Protein AF-A0A9X3J3C7-F1 (afdb_monomer)

Organism: NCBI:txid889268

Sequence (57 aa):
MCDPDGDYCYDKFNVCRGIFCGEAGQCVPVDTKPTCVCDPGYTNETYSLYCEPLAAR

Secondary stru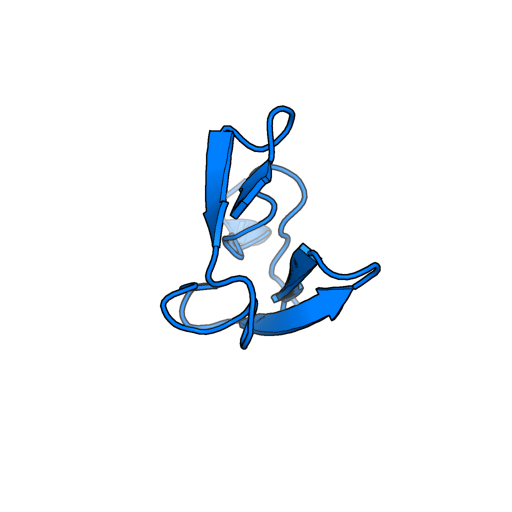cture (DSSP, 8-state):
-EETTTTEE--SS-TTTT----SSEEEEEETTEEEEEEPTTEE-SS-TT--EEGGG-

Mean predicted aligned error: 3.67 Å

Solvent-accessible surface area (backbone atoms only — not comparable to full-atom values): 3408 Å² total; per-residue (Å²): 83,68,43,88,89,72,81,46,72,37,41,85,90,44,38,49,59,91,60,65,14,57,94,49,30,46,64,42,78,50,98,85,35,57,34,37,51,45,39,94,67,35,40,33,86,93,37,60,55,36,37,42,56,58,86,80,107

Nearest PDB structures (foldseek):
  2gd4-assembly2_A  TM=7.456E-01  e=4.683E-01  Homo sapiens
  3kqd-assembly1_L  TM=7.107E-01  e=4.381E-01  Homo sapiens
  8eok-assembly1_L  TM=6.807E-01  e=4.381E-01  Homo sapiens
  8cdd-assembly1_A  TM=5.315E-01  e=4.097E-01  Plasmodium falciparum 3D7
  4zxb-assembly1_E  TM=4.859E-01  e=1.364E+00  Homo sapiens

pLDDT: mean 90.31, std 6.86, range [57.22, 96.12]

Radius of gyration: 11.19 Å; Cα contacts (8 Å, |Δi|>4): 98; chains: 1; bounding box: 27×20×25 Å

InterPro domains:
  IPR000742 EGF-like domain [PS01186] (36-51)
  IPR0007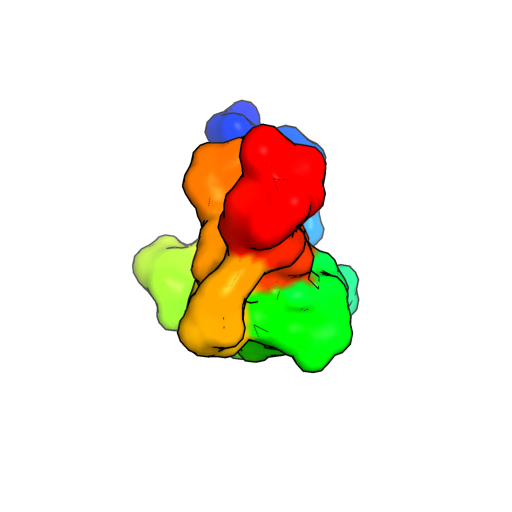42 EGF-like domain [PS50026] (12-52)

Foldseek 3Di:
DADPVQRDDADQVDQCVPQDQDPFWDWDQDPSHTATDGHPQWDCPVHRRYTDGPVVD

Structure (mmCIF, N/CA/C/O backbone):
data_AF-A0A9X3J3C7-F1
#
_entry.id   AF-A0A9X3J3C7-F1
#
loop_
_atom_site.group_PDB
_atom_site.id
_atom_site.type_symbol
_atom_site.label_atom_id
_atom_site.label_alt_id
_atom_site.label_comp_id
_atom_site.label_a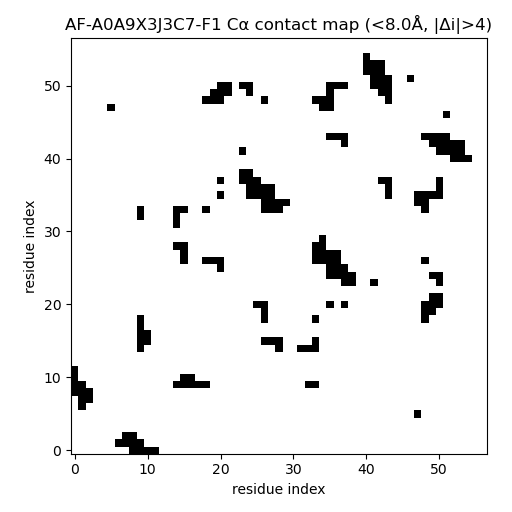sym_id
_atom_site.label_entity_id
_atom_site.label_seq_id
_atom_site.pdbx_PDB_ins_code
_atom_site.Ca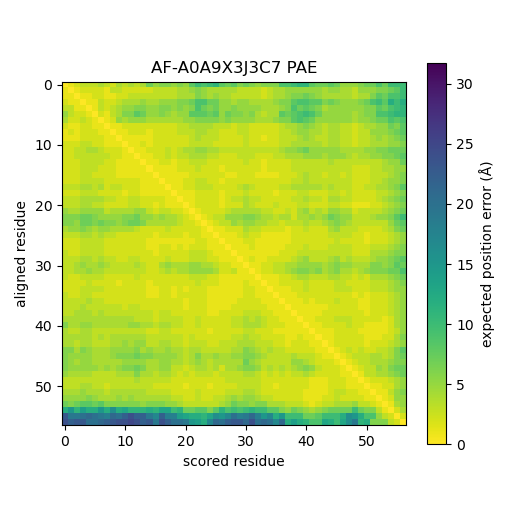rtn_x
_atom_site.Cartn_y
_atom_site.Cartn_z
_atom_site.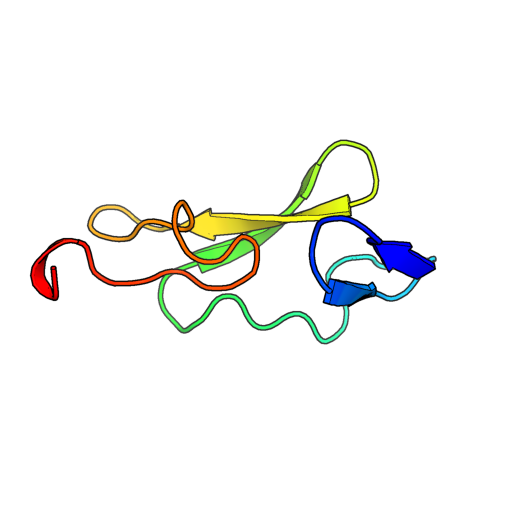occupancy
_atom_site.B_iso_or_equiv
_atom_site.auth_seq_id
_atom_site.auth_comp_id
_atom_site.auth_asym_id
_atom_site.auth_atom_id
_atom_site.pdbx_PDB_model_num
ATOM 1 N N . MET A 1 1 ? 15.268 0.893 -5.870 1.00 90.75 1 MET A N 1
ATOM 2 C CA . MET A 1 1 ? 14.882 2.033 -6.723 1.00 90.75 1 MET A CA 1
ATOM 3 C C . MET A 1 1 ? 14.227 3.056 -5.834 1.00 90.75 1 MET A C 1
ATOM 5 O O . MET A 1 1 ? 13.635 2.646 -4.848 1.00 90.75 1 MET A O 1
ATOM 9 N N . CYS A 1 2 ? 14.386 4.340 -6.123 1.00 91.31 2 CYS A N 1
ATOM 10 C CA . CYS A 1 2 ? 13.762 5.394 -5.331 1.00 91.31 2 CYS A CA 1
ATOM 11 C C . CYS A 1 2 ? 12.757 6.134 -6.202 1.00 91.31 2 CYS A C 1
ATOM 13 O O . CYS A 1 2 ? 13.039 6.386 -7.375 1.00 91.31 2 CYS A O 1
ATOM 15 N N . ASP A 1 3 ? 11.585 6.395 -5.638 1.00 88.50 3 ASP A N 1
ATOM 16 C CA . ASP A 1 3 ? 10.555 7.212 -6.254 1.00 88.50 3 ASP A CA 1
ATOM 17 C C . ASP A 1 3 ? 10.850 8.685 -5.929 1.00 88.50 3 ASP A C 1
ATOM 19 O O . ASP A 1 3 ? 10.830 9.041 -4.749 1.00 88.50 3 ASP A O 1
ATOM 23 N N . PRO A 1 4 ? 11.172 9.527 -6.927 1.00 85.75 4 PRO A N 1
ATOM 24 C CA . PRO A 1 4 ? 11.460 10.938 -6.688 1.00 85.75 4 PRO A CA 1
ATOM 25 C C . PRO A 1 4 ? 10.221 11.744 -6.278 1.00 85.75 4 PRO A C 1
ATOM 27 O O . PRO A 1 4 ? 10.385 12.813 -5.704 1.00 85.75 4 PRO A O 1
ATOM 30 N N . ASP A 1 5 ? 9.010 11.256 -6.565 1.00 85.75 5 ASP A N 1
ATOM 31 C CA . ASP A 1 5 ? 7.754 11.918 -6.197 1.00 85.75 5 ASP A CA 1
ATOM 32 C C . ASP A 1 5 ? 7.278 11.490 -4.799 1.00 85.75 5 ASP A C 1
ATOM 34 O O . ASP A 1 5 ? 6.583 12.233 -4.112 1.00 85.75 5 ASP A O 1
ATOM 38 N N . GLY A 1 6 ? 7.629 10.267 -4.389 1.00 78.88 6 GLY A N 1
ATOM 39 C CA . GLY A 1 6 ? 7.168 9.660 -3.141 1.00 78.88 6 GLY A CA 1
ATOM 40 C C . GLY A 1 6 ? 8.131 9.765 -1.956 1.00 78.88 6 GLY A C 1
ATOM 41 O O . GLY A 1 6 ? 7.763 9.348 -0.861 1.00 78.88 6 GLY A O 1
ATOM 42 N N . ASP A 1 7 ? 9.357 10.257 -2.154 1.00 85.50 7 ASP A N 1
ATOM 43 C CA . ASP A 1 7 ? 10.415 10.308 -1.128 1.00 85.50 7 ASP A CA 1
ATOM 44 C C . ASP A 1 7 ? 10.684 8.952 -0.436 1.00 85.50 7 ASP A C 1
ATOM 46 O O . ASP A 1 7 ? 11.056 8.872 0.737 1.00 85.50 7 ASP A O 1
ATOM 50 N N . TYR A 1 8 ? 10.529 7.848 -1.173 1.00 88.38 8 TYR A N 1
ATOM 51 C CA . TYR A 1 8 ? 10.779 6.501 -0.661 1.00 88.38 8 TYR A CA 1
ATOM 52 C C . TYR A 1 8 ? 11.585 5.648 -1.637 1.00 88.38 8 TYR A C 1
ATOM 54 O O . TYR A 1 8 ? 11.590 5.854 -2.851 1.00 88.38 8 TYR A O 1
ATOM 62 N N . CYS A 1 9 ? 12.249 4.628 -1.098 1.00 92.56 9 CYS A N 1
ATOM 63 C CA . CYS A 1 9 ? 12.953 3.624 -1.882 1.00 92.56 9 CYS A CA 1
ATOM 64 C C . CYS A 1 9 ? 12.364 2.230 -1.648 1.00 92.56 9 CYS A C 1
ATOM 66 O O . CYS A 1 9 ? 11.899 1.911 -0.560 1.00 92.56 9 CYS A O 1
ATOM 68 N N . TYR A 1 10 ? 12.418 1.389 -2.676 1.00 93.75 10 TYR A N 1
ATOM 69 C CA . TYR A 1 10 ? 11.890 0.028 -2.684 1.00 93.75 10 TYR A CA 1
ATOM 70 C C . TYR A 1 10 ? 12.843 -0.944 -3.386 1.00 93.75 10 TYR A C 1
ATOM 72 O O . TYR A 1 10 ? 13.704 -0.556 -4.189 1.00 93.75 10 TYR A O 1
ATOM 80 N N . ASP A 1 11 ? 12.716 -2.232 -3.076 1.00 95.31 11 ASP A N 1
ATOM 81 C CA . ASP A 1 11 ? 13.515 -3.288 -3.697 1.00 95.31 11 ASP A CA 1
ATOM 82 C C . ASP A 1 11 ? 13.084 -3.477 -5.165 1.00 95.31 11 ASP A C 1
ATOM 84 O O . ASP A 1 11 ? 11.905 -3.549 -5.500 1.00 95.31 11 ASP A O 1
ATOM 88 N N . LYS A 1 12 ? 14.065 -3.512 -6.074 1.00 91.88 12 LYS A N 1
ATOM 89 C CA . LYS A 1 12 ? 13.817 -3.555 -7.525 1.00 91.88 12 LYS A CA 1
ATOM 90 C C . LYS A 1 12 ? 13.308 -4.910 -8.032 1.00 91.88 12 LYS A C 1
ATOM 92 O O . LYS A 1 12 ? 12.810 -4.989 -9.147 1.00 91.88 12 LYS A O 1
ATOM 97 N N . PHE A 1 13 ? 13.522 -5.974 -7.266 1.00 93.44 13 PHE A N 1
ATOM 98 C CA . PHE A 1 13 ? 13.139 -7.343 -7.600 1.00 93.44 13 PHE A CA 1
ATOM 99 C C . PHE A 1 13 ? 11.848 -7.756 -6.891 1.00 93.44 13 PHE A C 1
ATOM 101 O O . PHE A 1 13 ? 11.111 -8.596 -7.397 1.00 93.44 13 PHE A O 1
ATOM 108 N N . ASN A 1 14 ? 11.574 -7.173 -5.725 1.00 94.81 14 ASN A N 1
ATOM 109 C CA . ASN A 1 14 ? 10.316 -7.321 -5.012 1.00 94.81 14 ASN A CA 1
ATOM 110 C C . ASN A 1 14 ? 9.920 -5.978 -4.401 1.00 94.81 14 ASN A C 1
ATOM 112 O O . ASN A 1 14 ? 10.337 -5.648 -3.295 1.00 94.81 14 ASN A O 1
ATOM 116 N N . VAL A 1 15 ? 9.077 -5.233 -5.109 1.00 94.94 15 VAL A N 1
ATOM 117 C CA . VAL A 1 15 ? 8.710 -3.860 -4.738 1.00 94.94 15 VAL A CA 1
ATOM 118 C C . VAL A 1 15 ? 8.058 -3.756 -3.361 1.00 94.94 15 VAL A C 1
ATOM 120 O O . VAL A 1 15 ? 8.212 -2.738 -2.702 1.00 94.94 15 VAL A O 1
ATOM 123 N N . CYS A 1 16 ? 7.402 -4.820 -2.892 1.00 95.69 16 CYS A N 1
ATOM 124 C CA . CYS A 1 16 ? 6.743 -4.867 -1.589 1.00 95.69 16 CYS A CA 1
ATOM 125 C C . CYS A 1 16 ? 7.635 -5.378 -0.454 1.00 95.69 16 CYS A C 1
ATOM 127 O O . CYS A 1 16 ? 7.218 -5.396 0.704 1.00 95.69 16 CYS A O 1
ATOM 129 N N . ARG A 1 17 ? 8.870 -5.799 -0.742 1.00 95.88 17 ARG A N 1
ATOM 130 C CA . ARG A 1 17 ? 9.796 -6.249 0.298 1.00 95.88 17 ARG A CA 1
ATOM 131 C C . ARG A 1 17 ? 10.165 -5.074 1.203 1.00 95.88 17 ARG A C 1
ATOM 133 O O . ARG A 1 17 ? 10.813 -4.131 0.762 1.00 95.88 17 ARG A O 1
ATOM 140 N N . GLY A 1 18 ? 9.804 -5.186 2.480 1.00 91.81 18 GLY A N 1
ATOM 141 C CA . GLY A 1 18 ? 10.102 -4.173 3.497 1.00 91.81 18 GLY A CA 1
ATOM 142 C C . GLY A 1 18 ? 9.175 -2.955 3.470 1.00 91.81 18 GLY A C 1
ATOM 143 O O . GLY A 1 18 ? 9.390 -2.036 4.253 1.00 91.81 18 GLY A O 1
ATOM 144 N N . ILE A 1 19 ? 8.151 -2.947 2.612 1.00 93.44 19 ILE A N 1
ATOM 145 C CA . ILE A 1 19 ? 7.111 -1.917 2.615 1.00 93.44 19 ILE A CA 1
ATOM 146 C C . ILE A 1 19 ? 6.067 -2.281 3.667 1.00 93.44 19 ILE A C 1
ATOM 148 O O . ILE A 1 19 ? 5.527 -3.387 3.657 1.00 93.44 19 ILE A O 1
ATOM 152 N N . PHE A 1 20 ? 5.785 -1.346 4.571 1.00 92.00 20 PHE A N 1
ATOM 153 C CA . PHE A 1 20 ? 4.815 -1.520 5.645 1.00 92.00 20 PHE A CA 1
ATOM 154 C C . PHE A 1 20 ? 3.594 -0.629 5.410 1.00 92.00 20 PHE A C 1
ATOM 156 O O . PHE A 1 20 ? 3.664 0.572 5.635 1.00 92.00 20 PHE A O 1
ATOM 163 N N . CYS A 1 21 ? 2.473 -1.232 5.004 1.00 94.25 21 CYS A N 1
ATOM 164 C CA . CYS A 1 21 ? 1.213 -0.527 4.738 1.00 94.25 21 CYS A CA 1
ATOM 165 C C . CYS A 1 21 ? 0.367 -0.236 5.991 1.00 94.25 21 CYS A C 1
ATOM 167 O O . CYS A 1 21 ? -0.751 0.260 5.863 1.00 94.25 21 CYS A O 1
ATOM 169 N N . GLY A 1 22 ? 0.871 -0.547 7.191 1.00 89.00 22 GLY A N 1
ATOM 170 C CA . GLY A 1 22 ? 0.062 -0.603 8.410 1.00 89.00 22 GLY A CA 1
ATOM 171 C C . GLY A 1 22 ? -0.596 -1.972 8.616 1.00 89.00 22 GLY A C 1
ATOM 172 O O . GLY A 1 22 ? -0.317 -2.925 7.891 1.00 89.00 22 GLY A O 1
ATOM 173 N N . GLU A 1 23 ? -1.468 -2.068 9.622 1.00 89.06 23 GLU A N 1
ATOM 174 C CA . GLU A 1 23 ? -2.229 -3.295 9.926 1.00 89.06 23 GLU A CA 1
ATOM 175 C C . GLU A 1 23 ? -3.463 -3.484 9.026 1.00 89.06 23 GLU A C 1
ATOM 177 O O . GLU A 1 23 ? -4.001 -4.584 8.958 1.00 89.06 23 GLU A O 1
ATOM 182 N N . ALA A 1 24 ? -3.899 -2.424 8.338 1.00 92.75 24 ALA A N 1
ATOM 183 C CA . ALA A 1 24 ? -5.153 -2.362 7.581 1.00 92.75 24 ALA A CA 1
ATOM 184 C C . ALA A 1 24 ? -4.921 -2.154 6.075 1.00 92.75 24 ALA A C 1
ATOM 186 O O . ALA A 1 24 ? -5.606 -1.369 5.411 1.00 92.75 24 ALA A O 1
ATOM 187 N N . GLY A 1 25 ? -3.881 -2.789 5.542 1.00 94.25 25 GLY A N 1
ATOM 188 C CA . GLY A 1 25 ? -3.576 -2.702 4.126 1.00 94.25 25 GLY A CA 1
ATOM 189 C C . GLY A 1 25 ? -2.562 -3.732 3.670 1.00 94.25 25 GLY A C 1
ATOM 190 O O . GLY A 1 25 ? -1.747 -4.239 4.441 1.00 94.25 25 GLY A O 1
ATOM 191 N N . GLN A 1 26 ? -2.594 -4.013 2.374 1.00 95.31 26 GLN A N 1
ATOM 192 C CA . GLN A 1 26 ? -1.679 -4.942 1.734 1.00 95.31 26 GLN A CA 1
ATOM 193 C C . GLN A 1 26 ? -0.887 -4.232 0.642 1.00 95.31 26 GLN A C 1
ATOM 195 O O . GLN A 1 26 ? -1.451 -3.532 -0.200 1.00 95.31 26 GLN A O 1
ATOM 200 N N . CYS A 1 27 ? 0.430 -4.444 0.631 1.00 95.94 27 CYS A N 1
ATOM 201 C CA . CYS A 1 27 ? 1.258 -3.959 -0.463 1.00 95.94 27 CYS A CA 1
ATOM 202 C C . CYS A 1 27 ? 1.022 -4.805 -1.714 1.00 95.94 27 CYS A C 1
ATOM 204 O O . CYS A 1 27 ? 1.097 -6.036 -1.671 1.00 95.94 27 CYS A O 1
ATOM 206 N N . VAL A 1 28 ? 0.802 -4.131 -2.837 1.00 94.88 28 VAL A N 1
ATOM 207 C CA . VAL A 1 28 ? 0.722 -4.729 -4.166 1.00 94.88 28 VAL A CA 1
ATOM 208 C C . VAL A 1 28 ? 1.595 -3.947 -5.155 1.00 94.88 28 VAL A C 1
ATOM 210 O O . VAL A 1 28 ? 1.794 -2.742 -4.990 1.00 94.88 28 VAL A O 1
ATOM 213 N N . PRO A 1 29 ? 2.142 -4.606 -6.188 1.00 93.94 29 PRO A N 1
ATOM 214 C CA . PRO A 1 29 ? 2.819 -3.919 -7.280 1.00 93.94 29 PRO A CA 1
ATOM 215 C C . PRO A 1 29 ? 1.801 -3.263 -8.229 1.00 93.94 29 PRO A C 1
ATOM 217 O O . PRO A 1 29 ? 0.986 -3.963 -8.827 1.00 93.94 29 PRO A O 1
ATOM 220 N N . VAL A 1 30 ? 1.893 -1.946 -8.427 1.00 90.31 30 VAL A N 1
ATOM 221 C CA . VAL A 1 30 ? 1.142 -1.188 -9.447 1.00 90.31 30 VAL A CA 1
ATOM 222 C C . VAL A 1 30 ? 2.144 -0.415 -10.289 1.00 90.31 30 VAL A C 1
ATOM 224 O O . VAL A 1 30 ? 2.983 0.295 -9.744 1.00 90.31 30 VAL A O 1
ATOM 227 N N . ASP A 1 31 ? 2.125 -0.603 -11.609 1.00 89.88 31 ASP A N 1
ATOM 228 C CA . ASP A 1 31 ? 3.070 0.041 -12.534 1.00 89.88 31 ASP A CA 1
ATOM 229 C C . ASP A 1 31 ? 4.539 -0.070 -12.091 1.00 89.88 31 ASP A C 1
ATOM 231 O O . ASP A 1 31 ? 5.330 0.862 -12.211 1.00 89.88 31 ASP A O 1
ATOM 235 N N . THR A 1 32 ? 4.919 -1.237 -11.556 1.00 88.50 32 THR A N 1
ATOM 236 C CA . THR A 1 32 ? 6.264 -1.541 -11.018 1.00 88.50 32 THR A CA 1
ATOM 237 C C . THR A 1 32 ? 6.685 -0.737 -9.783 1.00 88.50 32 THR A C 1
ATOM 239 O O . THR A 1 32 ? 7.837 -0.827 -9.355 1.00 88.50 32 THR A O 1
ATOM 242 N N . LYS A 1 33 ? 5.753 -0.014 -9.162 1.00 90.56 33 LYS A N 1
ATOM 243 C CA . LYS A 1 33 ? 5.922 0.661 -7.876 1.00 90.56 33 LYS A CA 1
ATOM 244 C C . LYS A 1 33 ? 5.150 -0.088 -6.782 1.00 90.56 33 LYS A C 1
ATOM 246 O O . LYS A 1 33 ? 4.160 -0.763 -7.076 1.00 90.56 33 LYS A O 1
ATOM 251 N N . PRO A 1 34 ? 5.593 -0.022 -5.519 1.00 94.00 34 PRO A N 1
ATOM 252 C CA . PRO A 1 34 ? 4.777 -0.498 -4.413 1.00 94.00 34 PRO A CA 1
ATOM 253 C C . PRO A 1 34 ? 3.584 0.430 -4.198 1.00 94.00 34 PRO A C 1
ATOM 255 O O . PRO A 1 34 ? 3.703 1.651 -4.257 1.00 94.00 34 PRO A O 1
ATOM 258 N N . THR A 1 35 ? 2.422 -0.143 -3.924 1.00 92.12 35 THR A N 1
ATOM 259 C CA . THR A 1 35 ? 1.213 0.604 -3.579 1.00 92.12 35 THR A CA 1
ATOM 260 C C . THR A 1 35 ? 0.469 -0.135 -2.484 1.00 92.12 35 THR A C 1
ATOM 262 O O . THR A 1 35 ? 0.324 -1.355 -2.544 1.00 92.12 35 THR A O 1
ATOM 265 N N . CYS A 1 36 ? -0.006 0.593 -1.479 1.00 95.19 36 CYS A N 1
ATOM 266 C CA . CYS A 1 36 ? -0.837 0.018 -0.431 1.00 95.19 36 CYS A CA 1
ATOM 267 C C . CYS A 1 36 ? -2.307 0.040 -0.846 1.00 95.19 36 CYS A C 1
ATOM 269 O O . CYS A 1 36 ? -2.876 1.104 -1.074 1.00 95.19 36 CYS A O 1
ATOM 271 N N . VAL A 1 37 ? -2.923 -1.137 -0.935 1.00 94.56 37 VAL A N 1
ATOM 272 C CA . VAL A 1 37 ? -4.379 -1.265 -1.029 1.00 94.56 37 VAL A CA 1
ATOM 273 C C . VAL A 1 37 ? -4.910 -1.336 0.389 1.00 94.56 37 VAL A C 1
ATOM 275 O O . VAL A 1 37 ? -4.579 -2.268 1.123 1.00 94.56 37 VAL A O 1
ATOM 278 N N . CYS A 1 38 ? -5.689 -0.330 0.770 1.00 96.12 38 CYS A N 1
ATOM 279 C CA . CYS A 1 38 ? -6.224 -0.211 2.116 1.00 96.12 38 CYS A CA 1
ATOM 280 C C . CYS A 1 38 ? -7.547 -0.957 2.273 1.00 96.12 38 CYS A C 1
ATOM 282 O O . CYS A 1 38 ? -8.368 -1.001 1.353 1.00 96.12 38 CYS A O 1
ATOM 284 N N . ASP A 1 39 ? -7.748 -1.510 3.464 1.00 96.00 39 ASP A N 1
ATOM 285 C CA . ASP A 1 39 ? -9.006 -2.124 3.859 1.00 96.00 39 ASP A CA 1
ATOM 286 C C . ASP A 1 39 ? -10.127 -1.071 3.979 1.00 96.00 39 ASP A C 1
ATOM 288 O O . ASP A 1 39 ? -9.862 0.130 4.132 1.00 96.00 39 ASP A O 1
ATOM 292 N N . PRO A 1 40 ? -11.409 -1.483 3.932 1.00 94.88 40 PRO A N 1
ATOM 293 C CA . PRO A 1 40 ? -12.528 -0.564 4.105 1.00 94.88 40 PRO A CA 1
ATOM 294 C C . PRO A 1 40 ? -12.419 0.249 5.403 1.00 94.88 40 PRO A C 1
ATOM 296 O O . PRO A 1 40 ? -12.253 -0.308 6.486 1.00 94.88 40 PRO A O 1
ATOM 299 N N . GLY A 1 41 ? -12.557 1.573 5.295 1.00 93.88 41 GLY A N 1
ATOM 300 C CA . GLY A 1 41 ? -12.383 2.491 6.427 1.00 93.88 41 GLY A CA 1
ATOM 301 C C . GLY A 1 41 ? -10.987 3.112 6.528 1.00 93.88 41 GLY A C 1
ATOM 302 O O . GLY A 1 41 ? -10.778 3.941 7.412 1.00 93.88 41 GLY A O 1
ATOM 303 N N . TYR A 1 42 ? -10.068 2.768 5.622 1.00 95.00 42 TYR A N 1
ATOM 304 C CA . TYR A 1 42 ? -8.714 3.313 5.552 1.00 95.00 42 TYR A CA 1
ATOM 305 C C . TYR A 1 42 ? -8.410 3.915 4.170 1.00 95.00 42 TYR A C 1
ATOM 307 O O . TYR A 1 42 ? -9.047 3.574 3.174 1.00 95.00 42 TYR A O 1
ATOM 315 N N . THR A 1 43 ? -7.438 4.826 4.108 1.00 92.44 43 THR A N 1
ATOM 316 C CA . THR A 1 43 ? -7.027 5.553 2.895 1.00 92.44 43 THR A CA 1
ATOM 317 C C . THR A 1 43 ? -5.510 5.723 2.841 1.00 92.44 43 THR A C 1
ATOM 319 O O . THR A 1 43 ? -4.866 5.883 3.874 1.00 92.44 43 THR A O 1
ATOM 322 N N . ASN A 1 44 ? -4.934 5.708 1.638 1.00 90.88 44 ASN A N 1
ATOM 323 C CA . ASN A 1 44 ? -3.519 6.005 1.374 1.00 90.88 44 ASN A CA 1
ATOM 324 C C . ASN A 1 44 ? -3.333 7.324 0.599 1.00 90.88 44 ASN A C 1
ATOM 326 O O . ASN A 1 44 ? -2.279 7.563 0.013 1.00 90.88 44 ASN A O 1
ATOM 330 N N . GLU A 1 45 ? -4.361 8.178 0.558 1.00 87.38 45 GLU A N 1
ATOM 331 C CA . GLU A 1 45 ? -4.337 9.426 -0.216 1.00 87.38 45 GLU A CA 1
ATOM 332 C C . GLU A 1 45 ? -3.280 10.423 0.283 1.00 87.38 45 GLU A C 1
ATOM 334 O O . GLU A 1 45 ? -2.683 11.140 -0.516 1.00 87.38 45 GLU A O 1
ATOM 339 N N . THR A 1 46 ? -3.039 10.459 1.599 1.00 84.69 46 THR A N 1
ATOM 340 C CA . THR A 1 46 ? -2.021 11.318 2.215 1.00 84.69 46 THR A CA 1
ATOM 341 C C . THR A 1 46 ? -0.634 10.692 2.075 1.00 84.69 46 THR A C 1
ATOM 343 O O . THR A 1 46 ? 0.340 11.383 1.787 1.00 84.69 46 THR A O 1
ATOM 346 N N . TYR A 1 47 ? -0.549 9.370 2.258 1.00 85.75 47 TYR A N 1
ATOM 347 C CA . TYR A 1 47 ? 0.696 8.612 2.267 1.00 85.75 47 TYR A CA 1
ATOM 348 C C . TYR A 1 47 ? 0.555 7.368 1.395 1.00 85.75 47 TYR A C 1
ATOM 350 O O . TYR A 1 47 ? -0.074 6.389 1.785 1.00 85.75 47 TYR A O 1
ATOM 358 N N . SER A 1 48 ? 1.220 7.358 0.238 1.00 82.31 48 SER A N 1
ATOM 359 C CA . SER A 1 48 ? 1.104 6.261 -0.744 1.00 82.31 48 SER A CA 1
ATOM 360 C C . SER A 1 48 ? 1.471 4.874 -0.184 1.00 82.31 48 SER A C 1
ATO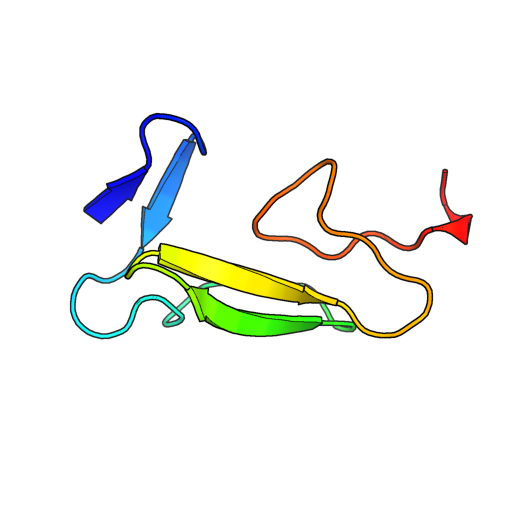M 362 O O . SER A 1 48 ? 1.020 3.851 -0.709 1.00 82.31 48 SER A O 1
ATOM 364 N N . LEU A 1 49 ? 2.290 4.841 0.875 1.00 90.06 49 LEU A N 1
ATOM 365 C CA . LEU A 1 49 ? 2.803 3.628 1.514 1.00 90.06 49 LEU A CA 1
ATOM 366 C C . LEU A 1 49 ? 2.214 3.343 2.900 1.00 90.06 49 LEU A C 1
ATOM 368 O O . LEU A 1 49 ? 2.727 2.469 3.592 1.00 90.06 49 LEU A O 1
ATOM 372 N N . TYR A 1 50 ? 1.175 4.057 3.329 1.00 91.38 50 TYR A N 1
ATOM 373 C CA . TYR A 1 50 ? 0.581 3.832 4.642 1.00 91.38 50 TYR A CA 1
ATOM 374 C C . TYR A 1 50 ? -0.928 4.053 4.615 1.00 91.38 50 TYR A C 1
ATOM 376 O O . TYR A 1 50 ? -1.406 5.061 4.104 1.00 91.38 50 TYR A O 1
ATOM 384 N N . CYS A 1 51 ? -1.671 3.103 5.178 1.00 94.56 51 CYS A N 1
ATOM 385 C CA . CYS A 1 51 ? -3.119 3.188 5.286 1.00 94.56 51 CYS A CA 1
ATOM 386 C C . CYS A 1 51 ? -3.516 3.884 6.591 1.00 94.56 51 CYS A C 1
ATOM 388 O O . CYS A 1 51 ? -3.366 3.331 7.681 1.00 94.56 51 CYS A O 1
ATOM 390 N N . GLU A 1 52 ? -4.060 5.092 6.477 1.00 91.94 52 GLU A N 1
ATOM 391 C CA . GLU A 1 52 ? -4.592 5.860 7.601 1.00 91.94 52 GLU A CA 1
ATOM 392 C C . GLU A 1 52 ? -6.090 5.595 7.794 1.00 91.94 52 GLU A C 1
ATOM 394 O O . GLU A 1 52 ? -6.817 5.494 6.803 1.00 91.94 52 GLU A O 1
ATOM 399 N N . PRO A 1 53 ? -6.596 5.510 9.040 1.00 93.31 53 PRO A N 1
ATOM 400 C CA . PRO A 1 53 ? -8.029 5.410 9.284 1.00 93.31 53 PRO A CA 1
ATOM 401 C C . PRO A 1 53 ? -8.752 6.679 8.819 1.00 93.31 53 PRO A C 1
ATOM 403 O O . PRO A 1 53 ? -8.417 7.782 9.247 1.00 93.31 53 PRO A O 1
ATOM 406 N N . LEU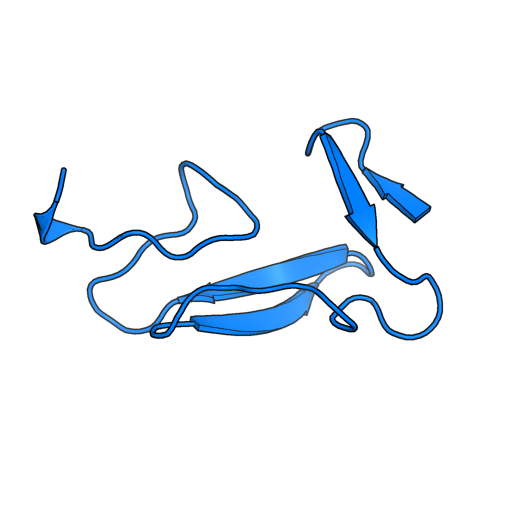 A 1 54 ? -9.824 6.528 8.041 1.00 89.25 54 LEU A N 1
ATOM 407 C CA . LEU A 1 54 ? -10.683 7.644 7.625 1.00 89.25 54 LEU A CA 1
ATOM 408 C C . LEU A 1 54 ? -11.312 8.375 8.821 1.00 89.25 54 LEU A C 1
ATOM 410 O O . LEU A 1 54 ? -11.558 9.572 8.754 1.00 89.25 54 LEU A O 1
ATOM 414 N N . ALA A 1 55 ? -11.564 7.656 9.918 1.00 81.25 55 ALA A N 1
ATOM 415 C CA . ALA A 1 55 ? -12.168 8.199 11.135 1.00 81.25 55 ALA A CA 1
ATOM 416 C C . ALA A 1 55 ? -11.202 9.025 12.007 1.00 81.25 55 ALA A C 1
ATOM 418 O O .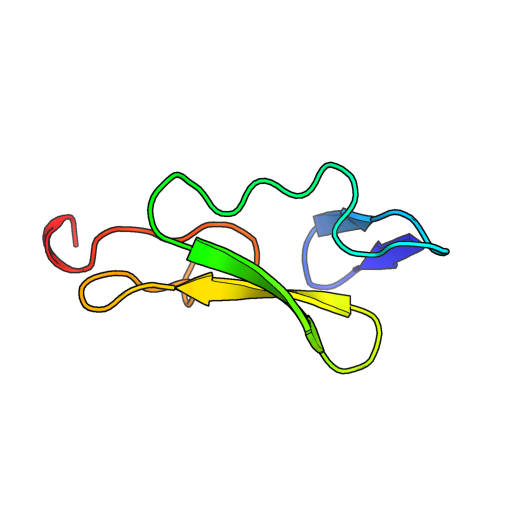 ALA A 1 55 ? -11.640 9.625 12.985 1.00 81.25 55 ALA A O 1
ATOM 419 N N . ALA A 1 56 ? -9.902 9.030 11.696 1.00 64.75 56 ALA A N 1
ATOM 420 C CA . ALA A 1 56 ? -8.903 9.836 12.39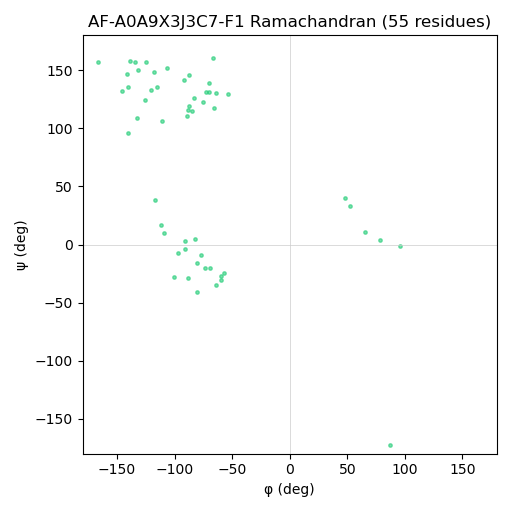9 1.00 64.75 56 ALA A CA 1
ATOM 421 C C . ALA A 1 56 ? -8.701 11.227 11.762 1.00 64.75 56 ALA A C 1
ATOM 423 O O . ALA A 1 56 ? -7.828 11.973 12.210 1.00 64.75 56 ALA A O 1
ATOM 424 N N . ARG A 1 57 ? -9.482 11.551 10.722 1.00 57.22 57 ARG A N 1
ATOM 425 C CA . ARG A 1 57 ? -9.390 12.775 9.923 1.00 57.22 57 ARG A CA 1
ATOM 426 C C . ARG A 1 57 ? -10.461 13.797 10.292 1.00 57.22 57 ARG A C 1
ATOM 428 O O . ARG A 1 57 ? -11.597 13.378 10.611 1.00 57.22 57 ARG A O 1
#